Protein AF-A0A1B7MSU8-F1 (afdb_monomer_lite)

Foldseek 3Di:
DPVVVVVVVVVVVVCVQQQDFPDDDPPDPDFGDRNVCCQVCVVVGVHDDPDDPDDPVVVVVVCCVPPNVPDCVVVPDDPVVVVLLVVQCVVVVVDDDDPVCPVVSVVSSVVVVVPDPPDDPPDD

Secondary structure (DSSP, 8-state):
-HHHHHHHHHHHHHHHHHHSPPPP-TT--SPPS-HHHHHH-GGGGTPPP------HHHHHHHHHHHS-TT-GGG-SS-HHHHHHHHHHHHHTT-PPP-HHHHHHHHHHHHHHHHTSTT------

pLDDT: mean 84.89, std 9.9, range [43.31, 95.25]

Radius of gyration: 22.63 Å; chains: 1; bounding box: 45×35×61 Å

Organism: NCBI:txid1314800

Structure (mmCIF, N/CA/C/O backbone):
data_AF-A0A1B7MSU8-F1
#
_entry.id   AF-A0A1B7MSU8-F1
#
loop_
_atom_site.group_PDB
_atom_site.id
_atom_site.type_symbol
_atom_site.label_atom_id
_atom_site.label_alt_id
_atom_site.label_comp_id
_atom_site.label_asym_id
_atom_site.label_entity_id
_atom_site.label_seq_id
_atom_site.pdbx_PDB_ins_code
_atom_site.Cartn_x
_atom_site.Cartn_y
_atom_site.Cartn_z
_atom_site.occupancy
_atom_site.B_iso_or_equiv
_atom_site.auth_seq_id
_atom_site.auth_comp_id
_atom_site.auth_asym_id
_atom_site.auth_atom_id
_atom_site.pdbx_PDB_model_num
ATOM 1 N N . LEU A 1 1 ? -4.463 -2.790 12.362 1.00 67.19 1 LEU A N 1
ATOM 2 C CA . LEU A 1 1 ? -5.472 -3.672 11.713 1.00 67.19 1 LEU A CA 1
ATOM 3 C C . LEU A 1 1 ? -5.721 -3.291 10.260 1.00 67.19 1 LEU A C 1
ATOM 5 O O . LEU A 1 1 ? -5.427 -4.103 9.400 1.00 67.19 1 LEU A O 1
ATOM 9 N N . ALA A 1 2 ? -6.223 -2.082 9.984 1.00 75.50 2 ALA A N 1
ATOM 10 C CA . ALA A 1 2 ? -6.534 -1.640 8.621 1.00 75.50 2 ALA A CA 1
ATOM 11 C C . ALA A 1 2 ? -5.289 -1.389 7.759 1.00 75.50 2 ALA A C 1
ATOM 13 O O . ALA A 1 2 ? -5.197 -1.909 6.655 1.00 75.50 2 ALA A O 1
ATOM 14 N N . ILE A 1 3 ? -4.331 -0.624 8.295 1.00 82.62 3 ILE A N 1
ATOM 15 C CA . ILE A 1 3 ? -3.191 -0.112 7.525 1.00 82.62 3 ILE A CA 1
ATOM 16 C C . ILE A 1 3 ? -2.320 -1.242 6.952 1.00 82.62 3 ILE A C 1
ATOM 18 O O . ILE A 1 3 ? -2.121 -1.237 5.743 1.00 82.62 3 ILE A O 1
ATOM 22 N N . PRO A 1 4 ? -1.895 -2.270 7.721 1.00 84.75 4 PRO A N 1
ATOM 23 C CA . PRO A 1 4 ? -1.069 -3.342 7.158 1.00 84.75 4 PRO A CA 1
ATOM 24 C C . PRO A 1 4 ? -1.781 -4.169 6.080 1.00 84.75 4 PRO A C 1
ATOM 26 O O . PRO A 1 4 ? -1.152 -4.603 5.121 1.00 84.75 4 PRO A O 1
ATOM 29 N N . TRP A 1 5 ? -3.096 -4.384 6.218 1.00 85.19 5 TRP A N 1
ATOM 30 C CA . TRP A 1 5 ? -3.873 -5.088 5.194 1.00 85.19 5 TRP A CA 1
ATOM 31 C C . TRP A 1 5 ? -4.004 -4.244 3.920 1.00 85.19 5 TRP A C 1
ATOM 33 O O . TRP A 1 5 ? -3.740 -4.753 2.835 1.00 85.19 5 TRP A O 1
ATOM 43 N N . LEU A 1 6 ? -4.330 -2.952 4.046 1.00 86.94 6 LEU A N 1
ATOM 44 C CA . LEU A 1 6 ? -4.382 -2.036 2.903 1.00 86.94 6 LEU A CA 1
ATOM 45 C C . LEU A 1 6 ? -3.029 -1.942 2.193 1.00 86.94 6 LEU A C 1
ATOM 47 O O . LEU A 1 6 ? -2.987 -1.997 0.968 1.00 86.94 6 LEU A O 1
ATOM 51 N N . GLN A 1 7 ? -1.939 -1.832 2.956 1.00 90.94 7 GLN A N 1
ATOM 52 C CA . GLN A 1 7 ? -0.581 -1.798 2.420 1.00 90.94 7 GLN A CA 1
ATOM 53 C C . GLN A 1 7 ? -0.306 -3.057 1.587 1.00 90.94 7 GLN A C 1
ATOM 55 O O . GLN A 1 7 ? 0.071 -2.952 0.426 1.00 90.94 7 GLN A O 1
ATOM 60 N N . ALA A 1 8 ? -0.607 -4.242 2.128 1.00 90.62 8 ALA A N 1
ATOM 61 C CA . ALA A 1 8 ? -0.415 -5.504 1.419 1.00 90.62 8 ALA A CA 1
ATOM 62 C C . ALA A 1 8 ? -1.248 -5.609 0.124 1.00 90.62 8 ALA A C 1
ATOM 64 O O . ALA A 1 8 ? -0.761 -6.141 -0.878 1.00 90.62 8 ALA A O 1
ATOM 65 N N . GLU A 1 9 ? -2.484 -5.096 0.119 1.00 90.81 9 GLU A N 1
ATOM 66 C CA . GLU A 1 9 ? -3.325 -5.029 -1.087 1.00 90.81 9 GLU A CA 1
ATOM 67 C C . GLU A 1 9 ? -2.754 -4.060 -2.131 1.00 90.81 9 GLU A C 1
ATOM 69 O O . GLU A 1 9 ? -2.687 -4.392 -3.318 1.00 90.81 9 GLU A O 1
ATOM 74 N N . LEU A 1 10 ? -2.288 -2.882 -1.704 1.00 93.62 10 LEU A N 1
ATOM 75 C CA . LEU A 1 10 ? -1.639 -1.905 -2.581 1.00 93.62 10 LEU A CA 1
ATOM 76 C C . LEU A 1 10 ? -0.341 -2.463 -3.172 1.00 93.62 10 LEU A C 1
ATOM 78 O O . LEU A 1 10 ? -0.124 -2.344 -4.377 1.00 93.62 10 LEU A O 1
ATOM 82 N N . ASP A 1 11 ? 0.470 -3.150 -2.372 1.00 95.25 11 ASP A N 1
ATOM 83 C CA . ASP A 1 11 ? 1.703 -3.798 -2.822 1.00 95.25 11 ASP A CA 1
ATOM 84 C C . ASP A 1 11 ? 1.411 -4.925 -3.819 1.00 95.25 11 ASP A C 1
ATOM 86 O O . ASP A 1 11 ? 2.119 -5.104 -4.816 1.00 95.25 11 ASP A O 1
ATOM 90 N N . ALA A 1 12 ? 0.354 -5.707 -3.582 1.00 94.38 12 ALA A N 1
ATOM 91 C CA . ALA A 1 12 ? -0.102 -6.732 -4.515 1.00 94.38 12 ALA A CA 1
ATOM 92 C C . ALA A 1 12 ? -0.592 -6.121 -5.834 1.00 94.38 12 ALA A C 1
ATOM 94 O O . ALA A 1 12 ? -0.256 -6.626 -6.913 1.00 94.38 12 ALA A O 1
ATOM 95 N N . TRP A 1 13 ? -1.343 -5.022 -5.763 1.00 94.31 13 TRP A N 1
ATOM 96 C CA . TRP A 1 13 ? -1.796 -4.285 -6.935 1.00 94.31 13 TRP A CA 1
ATOM 97 C C . TRP A 1 13 ? -0.623 -3.694 -7.716 1.00 94.31 13 TRP A C 1
ATOM 99 O O . TRP A 1 13 ? -0.551 -3.890 -8.929 1.00 94.31 13 TRP A O 1
ATOM 109 N N . LEU A 1 14 ? 0.324 -3.044 -7.040 1.00 94.94 14 LEU A N 1
ATOM 110 C CA . LEU A 1 14 ? 1.506 -2.435 -7.645 1.00 94.94 14 LEU A CA 1
ATOM 111 C C . LEU A 1 14 ? 2.353 -3.489 -8.359 1.00 94.94 14 LEU A C 1
ATOM 113 O O . LEU A 1 14 ? 2.696 -3.319 -9.531 1.00 94.94 14 LEU A O 1
ATOM 117 N N . ARG A 1 15 ? 2.606 -4.631 -7.705 1.00 94.38 15 ARG A N 1
ATOM 118 C CA . ARG A 1 15 ? 3.290 -5.769 -8.334 1.00 94.38 15 ARG A CA 1
ATOM 119 C C . ARG A 1 15 ? 2.549 -6.234 -9.577 1.00 94.38 15 ARG A C 1
ATOM 121 O O . ARG A 1 15 ? 3.155 -6.293 -10.643 1.00 94.38 15 ARG A O 1
ATOM 128 N N . ARG A 1 16 ? 1.243 -6.499 -9.477 1.00 94.00 16 ARG A N 1
ATOM 129 C CA . ARG A 1 16 ? 0.419 -6.939 -10.614 1.00 94.00 16 ARG A CA 1
ATOM 130 C C . ARG A 1 16 ? 0.447 -5.927 -11.759 1.00 94.00 16 ARG A C 1
ATOM 132 O O . ARG A 1 16 ? 0.571 -6.312 -12.917 1.00 94.00 16 ARG A O 1
ATOM 139 N N . ARG A 1 17 ? 0.319 -4.637 -11.452 1.00 92.50 17 ARG A N 1
ATOM 140 C CA . ARG A 1 17 ? 0.256 -3.563 -12.444 1.00 92.50 17 ARG A CA 1
ATOM 141 C C . ARG A 1 17 ? 1.582 -3.386 -13.175 1.00 92.50 17 ARG A C 1
ATOM 143 O O . ARG A 1 17 ? 1.563 -3.210 -14.390 1.00 92.50 17 ARG A O 1
ATOM 150 N N . ASN A 1 18 ? 2.698 -3.472 -12.455 1.00 93.12 18 ASN A N 1
ATOM 151 C CA . ASN A 1 18 ? 4.034 -3.260 -13.009 1.00 93.12 18 ASN A CA 1
ATOM 152 C C . ASN A 1 18 ? 4.622 -4.508 -13.683 1.00 93.12 18 ASN A C 1
ATOM 154 O O . ASN A 1 18 ? 5.492 -4.360 -14.538 1.00 93.12 18 ASN A O 1
ATOM 158 N N . HIS A 1 19 ? 4.144 -5.710 -13.336 1.00 93.31 19 HIS A N 1
ATOM 159 C CA . HIS A 1 19 ? 4.623 -6.981 -13.902 1.00 93.31 19 HIS A CA 1
ATOM 160 C C . HIS A 1 19 ? 3.739 -7.550 -15.016 1.00 93.31 19 HIS A C 1
ATOM 162 O O . HIS A 1 19 ? 4.142 -8.496 -15.685 1.00 93.31 19 HIS A O 1
ATOM 168 N N . ASN A 1 20 ? 2.568 -6.965 -15.269 1.00 91.25 20 ASN A N 1
ATOM 169 C CA . ASN A 1 20 ? 1.730 -7.356 -16.397 1.00 91.25 20 ASN A CA 1
ATOM 170 C C . ASN A 1 20 ? 1.915 -6.408 -17.579 1.00 91.25 20 ASN A C 1
ATOM 172 O O . ASN A 1 20 ? 1.988 -5.187 -17.421 1.00 91.25 20 ASN A O 1
ATOM 176 N N . ALA A 1 21 ? 1.930 -6.977 -18.784 1.00 86.50 21 ALA A N 1
ATOM 177 C CA . ALA A 1 21 ? 1.972 -6.194 -20.007 1.00 86.50 21 ALA A CA 1
ATOM 178 C C . ALA A 1 21 ? 0.670 -5.375 -20.135 1.00 86.50 21 ALA A C 1
ATOM 180 O O . ALA A 1 21 ? -0.425 -5.946 -20.089 1.00 86.50 21 ALA A O 1
ATOM 181 N N . PRO A 1 22 ? 0.745 -4.042 -20.300 1.00 85.25 22 PRO A N 1
ATOM 182 C CA . PRO A 1 22 ? -0.417 -3.231 -20.609 1.00 85.25 22 PRO A CA 1
ATOM 183 C C . PRO A 1 22 ? -1.024 -3.679 -21.938 1.00 85.25 22 PRO A C 1
ATOM 185 O O . PRO A 1 22 ? -0.313 -4.126 -22.841 1.00 85.25 22 PRO A O 1
ATOM 188 N N . ARG A 1 23 ? -2.340 -3.502 -22.091 1.00 87.00 23 ARG A N 1
ATOM 189 C CA . ARG A 1 23 ? -3.002 -3.710 -23.381 1.00 87.00 23 ARG A CA 1
ATOM 190 C C . ARG A 1 23 ? -2.300 -2.872 -24.453 1.00 87.00 23 ARG A C 1
ATOM 192 O O . ARG A 1 23 ? -2.008 -1.697 -24.230 1.00 87.00 23 ARG A O 1
ATOM 199 N N . ARG A 1 24 ? -2.049 -3.482 -25.615 1.00 83.88 24 ARG A N 1
ATOM 200 C CA . ARG A 1 24 ? -1.450 -2.792 -26.759 1.00 83.88 24 ARG A CA 1
ATOM 201 C C . ARG A 1 24 ? -2.351 -1.641 -27.201 1.00 83.88 24 ARG A C 1
ATOM 203 O O . ARG A 1 24 ? -3.527 -1.854 -27.493 1.00 83.88 24 ARG A O 1
ATOM 210 N N . ASP A 1 25 ? -1.761 -0.460 -27.290 1.00 87.31 25 ASP A N 1
ATOM 211 C CA . ASP A 1 25 ? -2.377 0.754 -27.811 1.00 87.31 25 ASP A CA 1
ATOM 212 C C . ASP A 1 25 ? -1.537 1.246 -28.994 1.00 87.31 25 ASP A C 1
ATOM 214 O O . ASP A 1 25 ? -0.320 1.367 -28.870 1.00 87.31 25 ASP A O 1
ATOM 218 N N . LYS A 1 26 ? -2.178 1.472 -30.145 1.00 87.81 26 LYS A N 1
ATOM 219 C CA . LYS A 1 26 ? -1.509 1.902 -31.383 1.00 87.81 26 LYS A CA 1
ATOM 220 C C . LYS A 1 26 ? -1.140 3.387 -31.363 1.00 87.81 26 LYS A C 1
ATOM 222 O O . LYS A 1 26 ? -0.264 3.786 -32.117 1.00 87.81 26 LYS A O 1
ATOM 227 N N . ASN A 1 27 ? -1.784 4.178 -30.505 1.00 90.31 27 ASN A N 1
ATOM 228 C CA . ASN A 1 27 ?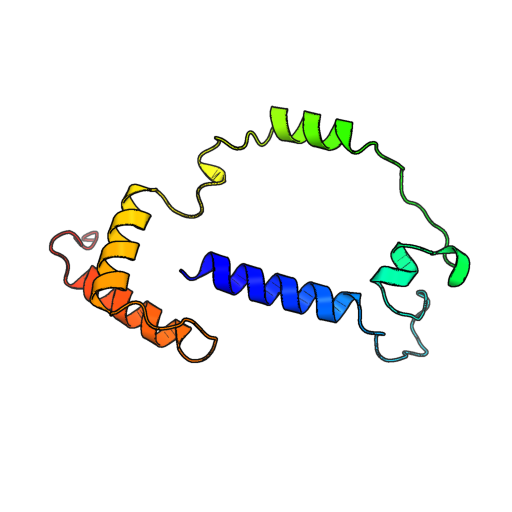 -1.547 5.617 -30.388 1.00 90.31 27 ASN A CA 1
ATOM 229 C C . ASN A 1 27 ? -0.452 5.943 -29.361 1.00 90.31 27 ASN A C 1
ATOM 231 O O . ASN A 1 27 ? -0.051 7.096 -29.210 1.00 90.31 27 ASN A O 1
ATOM 235 N N . LYS A 1 28 ? 0.025 4.937 -28.622 1.00 83.94 28 LYS A N 1
ATOM 236 C CA . LYS A 1 28 ? 1.017 5.113 -27.567 1.00 83.94 28 LYS A CA 1
ATOM 237 C C . LYS A 1 28 ? 2.424 5.130 -28.166 1.00 83.94 28 LYS A C 1
ATOM 239 O O . LYS A 1 28 ? 2.885 4.123 -28.682 1.00 83.94 28 LYS A O 1
ATOM 2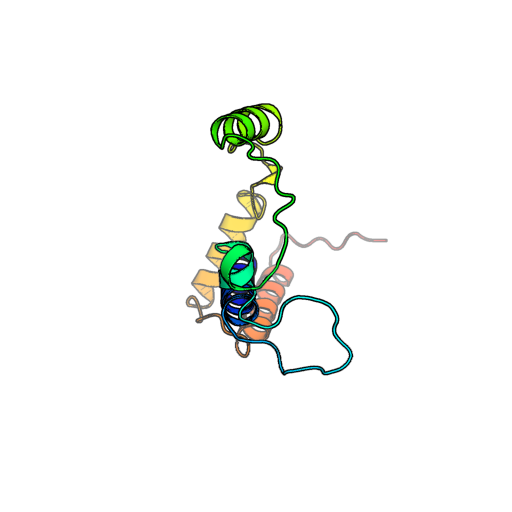44 N N . ILE A 1 29 ? 3.109 6.263 -28.012 1.00 83.81 29 ILE A N 1
ATOM 245 C CA . ILE A 1 29 ? 4.511 6.470 -28.431 1.00 83.81 29 ILE A CA 1
ATOM 246 C C . ILE A 1 29 ? 5.544 5.878 -27.457 1.00 83.81 29 ILE A C 1
ATOM 248 O O . ILE A 1 29 ? 6.721 5.771 -27.781 1.00 83.81 29 ILE A O 1
ATOM 252 N N . LEU A 1 30 ? 5.115 5.530 -26.242 1.00 83.38 30 LEU A N 1
ATOM 253 C CA . LEU A 1 30 ? 5.976 4.976 -25.197 1.00 83.38 30 LEU A CA 1
ATOM 254 C C . LEU A 1 30 ? 6.264 3.483 -25.437 1.00 83.38 30 LEU A C 1
ATOM 256 O O . LEU A 1 30 ? 5.407 2.792 -25.996 1.00 8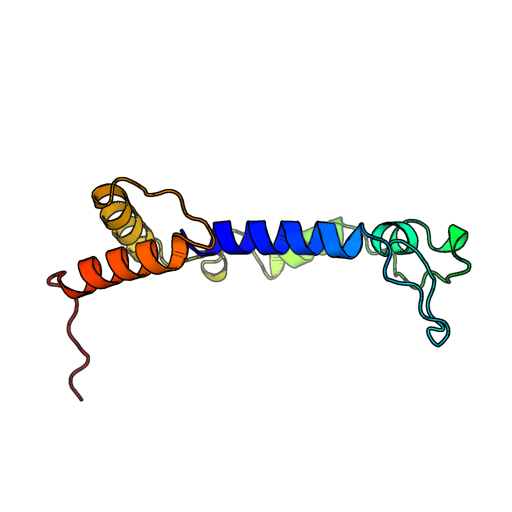3.38 30 LEU A O 1
ATOM 260 N N . PRO A 1 31 ? 7.385 2.955 -24.910 1.00 84.44 31 PRO A N 1
ATOM 261 C CA . PRO A 1 31 ? 7.765 1.556 -25.070 1.00 84.44 31 PRO A CA 1
ATOM 262 C C . PRO A 1 31 ? 6.645 0.571 -24.701 1.00 84.44 31 PRO A C 1
ATOM 264 O O . PRO A 1 31 ? 5.908 0.747 -23.719 1.00 84.44 31 PRO A O 1
ATOM 267 N N . HIS A 1 32 ? 6.517 -0.484 -25.506 1.00 86.69 32 HIS A N 1
ATOM 268 C CA . HIS A 1 32 ? 5.523 -1.536 -25.322 1.00 86.69 32 HIS A CA 1
ATOM 269 C C . HIS A 1 32 ? 6.139 -2.735 -24.606 1.00 86.69 32 HIS A C 1
ATOM 271 O O . HIS A 1 32 ? 7.103 -3.320 -25.085 1.00 86.69 32 HIS A O 1
ATOM 277 N N . GLY A 1 33 ? 5.548 -3.143 -23.487 1.00 88.00 33 GLY A N 1
ATOM 278 C CA . GLY A 1 33 ? 6.060 -4.257 -22.697 1.00 88.00 33 GLY A CA 1
ATOM 279 C C . GLY A 1 33 ? 5.685 -4.134 -21.231 1.00 88.00 33 GLY A C 1
ATOM 280 O O . GLY A 1 33 ? 4.903 -3.263 -20.843 1.00 88.00 33 GLY A O 1
ATOM 281 N N . ILE A 1 34 ? 6.237 -5.030 -20.420 1.00 91.88 34 ILE A N 1
ATOM 282 C CA . ILE A 1 34 ? 6.030 -5.039 -18.974 1.00 91.88 34 ILE A CA 1
ATOM 283 C C . ILE A 1 34 ? 6.815 -3.866 -18.363 1.00 91.88 34 ILE A C 1
ATOM 285 O O . ILE A 1 34 ? 8.034 -3.825 -18.536 1.00 91.88 34 ILE A O 1
ATOM 289 N N . PRO A 1 35 ? 6.165 -2.930 -17.640 1.00 90.94 35 PRO A N 1
ATOM 290 C CA . PRO A 1 35 ? 6.821 -1.741 -17.098 1.00 90.94 35 PRO A CA 1
ATOM 291 C C . PRO A 1 35 ? 8.070 -2.045 -16.270 1.00 90.94 35 PRO A C 1
ATOM 293 O O . PRO A 1 35 ? 9.091 -1.391 -16.454 1.00 90.94 35 PRO A O 1
ATOM 296 N N . ALA A 1 36 ? 8.015 -3.066 -15.408 1.00 92.12 36 ALA A N 1
ATOM 297 C CA . ALA A 1 36 ? 9.151 -3.464 -14.581 1.00 92.12 36 ALA A CA 1
ATOM 298 C C . ALA A 1 36 ? 10.370 -3.900 -15.418 1.00 92.12 36 ALA A C 1
ATOM 300 O O . ALA A 1 36 ? 11.499 -3.554 -15.078 1.00 92.12 36 ALA A O 1
ATOM 301 N N . ILE A 1 37 ? 10.149 -4.602 -16.537 1.00 91.50 37 ILE A N 1
ATOM 302 C CA . ILE A 1 37 ? 11.229 -5.072 -17.418 1.00 91.50 37 ILE A CA 1
ATOM 303 C C . ILE A 1 37 ? 11.762 -3.922 -18.273 1.00 91.50 37 ILE A C 1
ATOM 305 O O . ILE A 1 37 ? 12.972 -3.760 -18.357 1.00 91.50 37 ILE A O 1
ATOM 309 N N . ILE A 1 38 ? 10.887 -3.077 -18.833 1.00 89.81 38 ILE A N 1
ATOM 310 C CA . ILE A 1 38 ? 11.304 -1.869 -19.569 1.00 89.81 38 ILE A CA 1
ATOM 311 C C . ILE A 1 38 ? 12.169 -0.981 -18.673 1.00 89.81 38 ILE A C 1
ATOM 313 O O . ILE A 1 38 ? 13.204 -0.485 -19.103 1.00 89.81 38 ILE A O 1
ATOM 317 N N . HIS A 1 39 ? 11.763 -0.808 -17.414 1.00 87.88 39 HIS A N 1
ATOM 318 C CA . HIS A 1 39 ? 12.532 -0.044 -16.446 1.00 87.88 39 HIS A CA 1
ATOM 319 C C . HIS A 1 39 ? 13.880 -0.704 -16.138 1.00 87.88 39 HIS A C 1
ATOM 321 O O . HIS A 1 39 ? 14.880 -0.001 -16.065 1.00 87.88 39 HIS A O 1
ATOM 327 N N . ALA A 1 40 ? 13.938 -2.023 -15.946 1.00 89.56 40 ALA A N 1
ATOM 328 C CA . ALA A 1 40 ? 15.190 -2.721 -15.644 1.00 89.56 40 ALA A CA 1
ATOM 329 C C . ALA A 1 40 ? 16.143 -2.805 -16.851 1.00 89.56 40 ALA A C 1
ATOM 331 O O . ALA A 1 40 ? 17.358 -2.813 -16.677 1.00 89.56 40 ALA A O 1
ATOM 332 N N . LYS A 1 41 ? 15.597 -2.886 -18.069 1.00 89.50 41 LYS A N 1
ATOM 333 C CA . LYS A 1 41 ? 16.338 -3.134 -19.309 1.00 89.50 41 LYS A CA 1
ATOM 334 C C . LYS A 1 41 ? 15.814 -2.285 -20.475 1.00 89.50 41 LYS A C 1
ATOM 336 O O . LYS A 1 41 ? 15.271 -2.816 -21.444 1.00 89.50 41 LYS A O 1
ATOM 341 N N . PRO A 1 42 ? 15.993 -0.960 -20.428 1.00 88.69 42 PRO A N 1
ATOM 342 C CA . PRO A 1 42 ? 15.447 -0.060 -21.446 1.00 88.69 42 PRO A CA 1
ATOM 343 C C . PRO A 1 42 ? 16.019 -0.312 -22.854 1.00 88.69 42 PRO A C 1
ATOM 345 O O . PRO A 1 42 ? 15.307 -0.135 -23.845 1.00 88.69 42 PRO A O 1
ATOM 348 N N . HIS A 1 43 ? 17.257 -0.814 -22.943 1.00 88.19 43 HIS A N 1
ATOM 349 C CA . HIS A 1 43 ? 17.927 -1.158 -24.202 1.00 88.19 43 HIS A CA 1
ATOM 350 C C . HIS A 1 43 ? 17.228 -2.280 -24.991 1.00 88.19 43 HIS A C 1
ATOM 352 O O . HIS A 1 43 ? 17.283 -2.273 -26.216 1.00 88.19 43 HIS A O 1
ATOM 358 N N . GLU A 1 44 ? 16.524 -3.207 -24.325 1.00 89.25 44 GLU A N 1
ATOM 359 C CA . GLU A 1 44 ? 15.750 -4.269 -24.995 1.00 89.25 44 GLU A CA 1
ATOM 360 C C . GLU A 1 44 ? 14.465 -3.725 -25.661 1.00 89.25 44 GLU A C 1
ATOM 362 O O . GLU A 1 44 ? 13.840 -4.416 -26.463 1.00 89.25 44 GLU A O 1
ATOM 367 N N . TYR A 1 45 ? 14.071 -2.478 -25.363 1.00 86.44 45 TYR A N 1
ATOM 368 C CA . TYR A 1 45 ? 12.807 -1.872 -25.800 1.00 86.44 45 TYR A CA 1
ATOM 369 C C . TYR A 1 45 ? 12.979 -0.582 -26.615 1.00 86.44 45 TYR A C 1
ATOM 371 O O . TYR A 1 45 ? 12.032 0.201 -26.717 1.00 86.44 45 TYR A O 1
ATOM 379 N N . ASN A 1 46 ? 14.167 -0.339 -27.185 1.00 83.75 46 ASN A N 1
ATOM 380 C CA . ASN A 1 46 ? 14.508 0.904 -27.897 1.00 83.75 46 ASN A CA 1
ATOM 381 C C . ASN A 1 46 ? 14.182 2.173 -27.081 1.00 83.75 46 ASN A C 1
ATOM 383 O O . ASN A 1 46 ? 13.818 3.207 -27.640 1.00 83.75 46 ASN A O 1
ATOM 387 N N . SER A 1 47 ? 14.283 2.085 -25.752 1.00 84.44 47 SER A N 1
ATOM 388 C CA . SER A 1 47 ? 14.077 3.210 -24.845 1.00 84.44 47 SER A CA 1
ATOM 389 C C . SER A 1 47 ? 15.421 3.760 -24.398 1.00 84.44 47 SER A C 1
ATOM 391 O O . SER A 1 47 ? 16.344 3.004 -24.099 1.00 84.44 47 SER A O 1
ATOM 393 N N . LEU A 1 48 ? 15.510 5.082 -24.293 1.00 83.12 48 LEU A N 1
ATOM 394 C CA . LEU A 1 48 ? 16.628 5.738 -23.625 1.00 83.12 48 LEU A CA 1
ATOM 395 C C . LEU A 1 48 ? 16.444 5.629 -22.106 1.00 83.12 48 LEU A C 1
ATOM 397 O O . LEU A 1 48 ? 15.312 5.704 -21.616 1.00 83.12 48 LEU A O 1
ATOM 401 N N . ASP A 1 49 ? 17.546 5.435 -21.381 1.00 82.75 49 ASP A N 1
ATOM 402 C CA . ASP A 1 49 ? 17.568 5.526 -19.922 1.00 82.75 49 ASP A CA 1
ATOM 403 C C . ASP A 1 49 ? 18.097 6.901 -19.517 1.00 82.75 49 ASP A C 1
ATOM 405 O O . ASP A 1 49 ? 19.218 7.268 -19.862 1.00 82.75 49 ASP A O 1
ATOM 409 N N . PHE A 1 50 ? 17.274 7.665 -18.806 1.00 84.12 50 PHE A N 1
ATOM 410 C CA . PHE A 1 50 ? 17.630 8.987 -18.287 1.00 84.12 50 PHE A CA 1
ATOM 411 C C . PHE A 1 50 ? 17.824 8.974 -16.771 1.00 84.12 50 PHE A C 1
ATOM 413 O O . PHE A 1 50 ? 17.843 10.030 -16.138 1.00 84.12 50 PHE A O 1
ATOM 420 N N . LYS A 1 51 ? 17.916 7.790 -16.159 1.00 84.38 51 LYS A N 1
ATOM 421 C CA . LYS A 1 51 ? 18.165 7.688 -14.725 1.00 84.38 51 LYS A CA 1
ATOM 422 C C . LYS A 1 51 ? 19.535 8.246 -14.391 1.00 84.38 51 LYS A C 1
ATOM 424 O O . LYS A 1 51 ? 20.537 7.919 -15.021 1.00 84.38 51 LYS A O 1
ATOM 429 N N . LEU A 1 52 ? 19.562 9.044 -13.335 1.00 86.69 52 LEU A N 1
ATOM 430 C CA . LEU A 1 52 ? 20.797 9.420 -12.675 1.00 86.69 52 LEU A CA 1
ATOM 431 C C . LEU A 1 52 ? 21.151 8.288 -11.703 1.00 86.69 52 LEU A C 1
ATOM 433 O O . LEU A 1 52 ? 20.340 7.999 -10.819 1.00 86.69 52 LEU A O 1
ATOM 437 N N . PRO A 1 53 ? 22.301 7.610 -11.869 1.00 83.81 53 PRO A N 1
ATOM 438 C CA . PRO A 1 53 ? 22.738 6.596 -10.923 1.00 83.81 53 PRO A CA 1
ATOM 439 C C . PRO A 1 53 ? 23.136 7.298 -9.624 1.00 83.81 53 PRO A C 1
ATOM 441 O O . PRO A 1 53 ? 24.234 7.837 -9.500 1.00 83.81 53 PRO A O 1
ATOM 444 N N . VAL A 1 54 ? 22.207 7.337 -8.676 1.00 88.38 54 VAL A N 1
ATOM 445 C CA . VAL A 1 54 ? 22.455 7.834 -7.324 1.00 88.38 54 VAL A CA 1
ATOM 446 C C . VAL A 1 54 ? 22.797 6.626 -6.447 1.00 88.38 54 VAL A C 1
ATOM 448 O O . VAL A 1 54 ? 22.017 5.669 -6.445 1.00 88.38 54 VAL A O 1
ATOM 451 N N . PRO A 1 55 ? 23.946 6.629 -5.746 1.00 92.38 55 PRO A N 1
ATOM 452 C CA . PRO A 1 55 ? 24.310 5.554 -4.827 1.00 92.38 55 PRO A CA 1
ATOM 453 C C . PRO A 1 55 ? 23.249 5.375 -3.734 1.00 92.38 55 PRO A C 1
ATOM 455 O O . PRO A 1 55 ? 22.690 6.362 -3.249 1.00 92.38 55 PRO A O 1
ATOM 458 N N . SER A 1 56 ? 22.966 4.130 -3.347 1.00 89.38 56 SER A N 1
ATOM 459 C CA . SER A 1 56 ? 21.997 3.816 -2.283 1.00 89.38 56 SER A CA 1
ATOM 460 C C . SER A 1 56 ? 22.389 4.438 -0.948 1.00 89.38 56 SER A C 1
ATOM 462 O O . SER A 1 56 ? 21.530 4.909 -0.215 1.00 89.38 56 SER A O 1
ATOM 464 N N . GLU A 1 57 ? 23.690 4.529 -0.691 1.00 94.31 57 GLU A N 1
ATOM 465 C CA . GLU A 1 57 ? 24.258 5.039 0.553 1.00 94.31 57 GLU A CA 1
ATOM 466 C C . GLU A 1 57 ? 23.849 6.498 0.793 1.00 94.31 57 GLU A C 1
ATOM 468 O O . GLU A 1 57 ? 23.569 6.890 1.920 1.00 94.31 57 GLU A O 1
ATOM 473 N N . LEU A 1 58 ? 23.731 7.297 -0.276 1.00 93.38 58 LEU A N 1
ATOM 474 C CA . LEU A 1 58 ? 23.284 8.685 -0.165 1.00 93.38 58 LEU A CA 1
ATOM 475 C C . LEU A 1 58 ? 21.815 8.772 0.269 1.00 93.38 58 LEU A C 1
ATOM 477 O O . LEU A 1 58 ? 21.443 9.686 1.002 1.00 93.38 58 LEU A O 1
ATOM 481 N N . PHE A 1 59 ? 20.969 7.840 -0.182 1.00 91.81 59 PHE A N 1
ATOM 482 C CA . PHE A 1 59 ? 19.581 7.785 0.273 1.00 91.81 59 PHE A CA 1
ATOM 483 C C . PHE A 1 59 ? 19.505 7.391 1.743 1.00 91.81 59 PHE A C 1
ATOM 485 O O . PHE A 1 59 ? 18.765 8.040 2.475 1.00 91.81 59 PHE A O 1
ATOM 492 N N . ASP A 1 60 ? 20.307 6.416 2.175 1.00 92.06 60 ASP A N 1
ATOM 493 C CA . ASP A 1 60 ? 20.365 5.990 3.575 1.00 92.06 60 ASP A CA 1
ATOM 494 C C . ASP A 1 60 ? 20.824 7.141 4.490 1.00 92.06 60 ASP A C 1
ATOM 496 O O . ASP A 1 60 ? 20.251 7.367 5.556 1.00 92.06 60 ASP A O 1
ATOM 500 N N . GLU A 1 61 ? 21.819 7.926 4.061 1.00 94.12 61 GLU A N 1
ATOM 501 C CA . GLU A 1 61 ? 22.284 9.115 4.784 1.00 94.12 61 GLU A CA 1
ATOM 502 C C . GLU A 1 61 ? 21.194 10.192 4.890 1.00 94.12 61 GLU A C 1
ATOM 504 O O . GLU A 1 61 ? 20.947 10.739 5.967 1.00 94.12 61 GLU A O 1
ATOM 509 N N . VAL A 1 62 ? 20.513 10.494 3.780 1.00 93.50 62 VAL A N 1
ATOM 510 C CA . VAL A 1 62 ? 19.408 11.465 3.749 1.00 93.50 62 VAL A CA 1
ATOM 511 C C . VAL A 1 62 ? 18.240 10.978 4.610 1.00 93.50 62 VAL A C 1
ATOM 513 O O . VAL A 1 62 ? 17.658 11.767 5.356 1.00 93.50 62 VAL A O 1
ATOM 516 N N . GLU A 1 63 ? 17.908 9.691 4.555 1.00 92.31 63 GLU A N 1
ATOM 517 C CA . GLU A 1 63 ? 16.868 9.086 5.383 1.00 92.31 63 GLU A CA 1
ATOM 518 C C . GLU A 1 63 ? 17.232 9.177 6.868 1.00 92.31 63 GLU A C 1
ATOM 520 O O . GLU A 1 63 ? 16.415 9.628 7.664 1.00 92.31 63 GLU A O 1
ATOM 525 N N . ALA A 1 64 ? 18.478 8.893 7.251 1.00 91.25 64 ALA A N 1
ATOM 526 C CA . ALA A 1 64 ? 18.925 9.042 8.635 1.00 91.25 64 ALA A CA 1
ATOM 527 C C . ALA A 1 64 ? 18.832 10.493 9.148 1.00 91.25 64 ALA A C 1
ATOM 529 O O . ALA A 1 64 ? 18.519 10.715 10.320 1.00 91.25 64 ALA A O 1
ATOM 530 N N . ILE A 1 65 ? 19.082 11.485 8.284 1.00 93.94 65 ILE A N 1
ATOM 531 C CA . ILE A 1 65 ? 19.032 12.911 8.642 1.00 93.94 65 ILE A CA 1
ATOM 532 C C . ILE A 1 65 ? 17.588 13.413 8.772 1.00 93.94 65 ILE A C 1
ATOM 534 O O . ILE A 1 65 ? 17.266 14.129 9.721 1.00 93.94 65 ILE A O 1
ATOM 538 N N . TYR A 1 66 ? 16.725 13.084 7.808 1.00 91.44 66 TYR A N 1
ATOM 539 C CA . TYR A 1 66 ? 15.394 13.696 7.683 1.00 91.44 66 TYR A CA 1
ATOM 540 C C . TYR A 1 66 ? 14.244 12.801 8.145 1.00 91.44 66 TYR A C 1
ATOM 542 O O . TYR A 1 66 ? 13.158 13.297 8.444 1.00 91.44 66 TYR A O 1
ATOM 550 N N . ALA A 1 67 ? 14.465 11.495 8.189 1.00 91.75 67 ALA A N 1
ATOM 551 C CA . ALA A 1 67 ? 13.468 10.467 8.439 1.00 91.75 67 ALA A CA 1
ATOM 552 C C . ALA A 1 67 ? 14.013 9.384 9.397 1.00 91.75 67 ALA A C 1
ATOM 554 O O . ALA A 1 67 ? 13.956 8.197 9.077 1.00 91.75 67 ALA A O 1
ATOM 555 N N . PRO A 1 68 ? 14.528 9.755 10.589 1.00 91.50 68 PRO A N 1
ATOM 556 C CA . PRO A 1 68 ? 15.028 8.765 11.533 1.00 91.50 68 PRO A CA 1
ATOM 557 C C . PRO A 1 68 ? 13.907 7.795 11.918 1.00 91.50 68 PRO A C 1
ATOM 559 O O . PRO A 1 68 ? 12.782 8.212 12.200 1.00 91.50 68 PRO A O 1
ATOM 562 N N . SER A 1 69 ? 14.219 6.500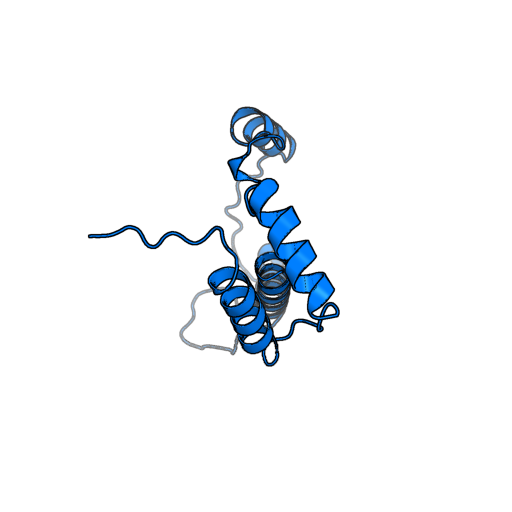 11.960 1.00 85.44 69 SER A N 1
ATOM 563 C CA . SER A 1 69 ? 13.238 5.425 12.180 1.00 85.44 69 SER A CA 1
ATOM 564 C C . SER A 1 69 ? 12.501 5.517 13.520 1.00 85.44 69 SER A C 1
ATOM 566 O O . SER A 1 69 ? 11.398 4.997 13.656 1.00 85.44 69 SER A O 1
ATOM 568 N N . GLU A 1 70 ? 13.083 6.211 14.499 1.00 87.88 70 GLU A N 1
ATOM 569 C CA . GLU A 1 70 ? 12.483 6.463 15.813 1.00 87.88 70 GLU A CA 1
ATOM 570 C C . GLU A 1 70 ? 11.483 7.632 15.814 1.00 87.88 70 GLU A C 1
ATOM 572 O O . GLU A 1 70 ? 10.870 7.929 16.841 1.00 87.88 70 GLU A O 1
ATOM 577 N N . HIS A 1 71 ? 11.315 8.335 14.689 1.00 87.12 71 HIS A N 1
ATOM 578 C CA . HIS A 1 71 ? 10.432 9.490 14.636 1.00 87.12 71 HIS A CA 1
ATOM 579 C C . HIS A 1 71 ? 8.957 9.058 14.775 1.00 87.12 71 HIS A C 1
ATOM 581 O O . HIS A 1 71 ? 8.476 8.280 13.949 1.00 87.12 71 HIS A O 1
ATOM 587 N N . PRO A 1 72 ? 8.172 9.641 15.707 1.00 85.38 72 PRO A N 1
ATOM 588 C CA . PRO A 1 72 ? 6.768 9.265 15.935 1.00 85.38 72 PRO A CA 1
ATOM 589 C C . PRO A 1 72 ? 5.836 9.427 14.725 1.00 85.38 72 PRO A C 1
ATOM 591 O O . PRO A 1 72 ? 4.706 8.958 14.739 1.00 85.38 72 PRO A O 1
ATOM 594 N N . VAL A 1 73 ? 6.280 10.107 13.662 1.00 84.94 73 VAL A N 1
ATOM 595 C CA . VAL A 1 73 ? 5.538 10.181 12.385 1.00 84.94 73 VAL A CA 1
ATOM 596 C C . VAL A 1 73 ? 5.420 8.816 11.704 1.00 84.94 73 VAL A C 1
ATOM 598 O O . VAL A 1 73 ? 4.488 8.603 10.933 1.00 84.94 73 VAL A O 1
ATOM 601 N N . PHE A 1 74 ? 6.356 7.907 11.987 1.00 83.94 74 PHE A N 1
ATOM 602 C CA . PHE A 1 74 ? 6.349 6.543 11.471 1.00 83.94 74 PHE A CA 1
ATOM 603 C C . PHE A 1 74 ? 5.491 5.601 12.322 1.00 83.94 74 PHE A C 1
ATOM 605 O O . PHE A 1 74 ? 5.162 4.502 11.868 1.00 83.94 74 PHE A O 1
ATOM 612 N N . ASP A 1 75 ? 5.042 6.041 13.503 1.00 86.50 75 ASP A N 1
ATOM 613 C CA . ASP A 1 75 ? 4.029 5.320 14.262 1.00 86.50 75 ASP A CA 1
ATOM 614 C C . ASP A 1 75 ? 2.707 5.364 13.486 1.00 86.50 75 ASP A C 1
ATOM 616 O O . ASP A 1 75 ? 2.052 6.402 13.372 1.00 86.50 75 ASP A O 1
ATOM 620 N N . LEU A 1 76 ? 2.276 4.208 12.968 1.00 84.00 76 LEU A N 1
ATOM 621 C CA . LEU A 1 76 ? 1.019 4.074 12.215 1.00 84.00 76 LEU A CA 1
ATOM 622 C C . LEU A 1 76 ? -0.187 4.629 12.982 1.00 84.00 76 LEU A C 1
ATOM 624 O O . LEU A 1 76 ? -1.164 5.097 12.396 1.00 84.00 76 LEU A O 1
ATOM 628 N N . VAL A 1 77 ? -0.131 4.496 14.303 1.00 84.50 77 VAL A N 1
ATOM 629 C CA . VAL A 1 77 ? -1.075 5.019 15.280 1.00 84.50 77 VAL A CA 1
ATOM 630 C C . VAL A 1 77 ? -0.329 5.240 16.592 1.00 84.50 77 VAL A C 1
ATOM 632 O O . VAL A 1 77 ? 0.620 4.525 16.895 1.00 84.50 77 VAL A O 1
ATOM 635 N N . LEU A 1 78 ? -0.806 6.171 17.420 1.00 87.75 78 LEU A N 1
ATOM 636 C CA . LEU A 1 78 ? -0.252 6.372 18.761 1.00 87.75 78 LEU A CA 1
ATOM 637 C C . LEU A 1 78 ? -0.253 5.047 19.562 1.00 87.75 78 LEU A C 1
ATOM 639 O O . LEU A 1 78 ? -1.294 4.376 19.599 1.00 87.75 78 LEU A O 1
ATOM 643 N N . PRO A 1 79 ? 0.829 4.690 20.282 1.00 85.81 79 PRO A N 1
ATOM 644 C CA . PRO A 1 79 ? 0.928 3.408 20.995 1.00 85.81 79 PRO A CA 1
ATOM 645 C C . PRO A 1 79 ? -0.215 3.158 21.990 1.00 85.81 79 PRO A C 1
ATOM 647 O O . PRO A 1 79 ? -0.724 2.045 22.137 1.00 85.81 79 PRO A O 1
ATOM 650 N N . THR A 1 80 ? -0.686 4.220 22.646 1.00 85.56 80 THR A N 1
ATOM 651 C CA . THR A 1 80 ? -1.822 4.172 23.580 1.00 85.56 80 THR A CA 1
ATOM 652 C C . THR A 1 80 ? -3.141 3.828 22.886 1.00 85.56 80 THR A C 1
ATOM 654 O O . THR A 1 80 ? -3.988 3.136 23.459 1.00 85.56 80 THR A O 1
ATOM 657 N N . PHE A 1 81 ? -3.325 4.292 21.648 1.00 84.81 81 PHE A N 1
ATOM 658 C CA . PHE A 1 81 ? -4.463 3.925 20.815 1.00 84.81 81 PHE A CA 1
ATOM 659 C C . PHE A 1 81 ? -4.347 2.470 20.363 1.00 84.81 81 PHE A C 1
ATOM 661 O O . PHE A 1 81 ? -5.325 1.725 20.457 1.00 84.81 81 PHE A O 1
ATOM 668 N N . GLU A 1 82 ? -3.159 2.045 19.927 1.00 86.94 82 GLU A N 1
ATOM 669 C CA . GLU A 1 82 ? -2.937 0.683 19.450 1.00 86.94 82 GLU A CA 1
ATOM 670 C C . GLU A 1 82 ? -3.255 -0.367 20.515 1.00 86.94 82 GLU A C 1
ATOM 672 O O . GLU A 1 82 ? -4.035 -1.282 20.249 1.00 86.94 82 GLU A O 1
ATOM 677 N N . GLN A 1 83 ? -2.734 -0.209 21.733 1.00 87.69 83 GLN A N 1
ATOM 678 C CA . GLN A 1 83 ? -2.989 -1.143 22.835 1.00 87.69 83 GLN A CA 1
ATOM 679 C C . GLN A 1 83 ? -4.492 -1.341 23.082 1.00 87.69 83 GLN A C 1
ATOM 681 O O . GLN A 1 83 ? -4.977 -2.465 23.242 1.00 87.69 83 GLN A O 1
ATOM 686 N N . ARG A 1 84 ? -5.262 -0.248 23.056 1.00 84.62 84 ARG A N 1
ATOM 687 C CA . ARG A 1 84 ? -6.720 -0.290 23.238 1.00 84.62 84 ARG A CA 1
ATOM 688 C C . ARG A 1 84 ? -7.417 -0.951 22.056 1.00 84.62 84 ARG A C 1
ATOM 690 O O . ARG A 1 84 ? -8.284 -1.801 22.257 1.00 84.62 84 ARG A O 1
ATOM 697 N N . ALA A 1 85 ? -7.038 -0.587 20.834 1.00 85.50 85 ALA A N 1
ATOM 698 C CA . ALA A 1 85 ? -7.597 -1.171 19.622 1.00 85.50 85 ALA A CA 1
ATOM 699 C C . ALA A 1 85 ? -7.333 -2.684 19.555 1.00 85.50 85 ALA A C 1
ATOM 701 O O . ALA A 1 85 ? -8.238 -3.450 19.223 1.00 85.50 85 ALA A O 1
ATOM 702 N N . GLN A 1 86 ? -6.133 -3.131 19.932 1.00 87.12 86 GLN A N 1
ATOM 703 C CA . GLN A 1 86 ? -5.770 -4.544 20.006 1.00 87.12 86 GLN A CA 1
ATOM 704 C C . GLN A 1 86 ? -6.572 -5.285 21.081 1.00 87.12 86 GLN A C 1
ATOM 706 O O . GLN A 1 86 ? -7.036 -6.395 20.824 1.00 87.12 86 GLN A O 1
ATOM 711 N N . HIS A 1 87 ? -6.801 -4.674 22.248 1.00 87.50 87 HIS A N 1
ATOM 712 C CA . HIS A 1 87 ? -7.636 -5.263 23.297 1.00 87.50 87 HIS A CA 1
ATOM 713 C C . HIS A 1 87 ? -9.093 -5.460 22.840 1.00 87.50 87 HIS A C 1
ATOM 715 O O . HIS A 1 87 ? -9.653 -6.545 22.994 1.00 87.50 87 HIS A O 1
ATOM 721 N N . LEU A 1 88 ? -9.690 -4.446 22.201 1.00 86.12 88 LEU A N 1
ATOM 722 C CA . LEU A 1 88 ? -11.041 -4.539 21.627 1.00 86.12 88 LEU A CA 1
ATOM 723 C C . LEU A 1 88 ? -11.114 -5.546 20.473 1.00 86.12 88 LEU A C 1
ATOM 725 O O . LEU A 1 88 ? -12.091 -6.267 20.314 1.00 86.12 88 LEU A O 1
ATOM 729 N N . TYR A 1 89 ? -10.073 -5.632 19.656 1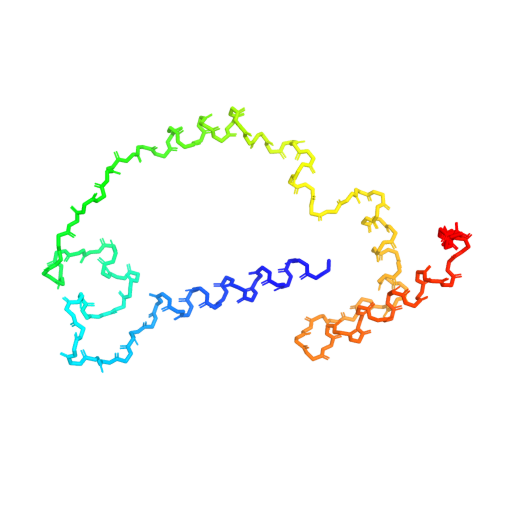.00 87.06 89 TYR A N 1
ATOM 730 C CA . TYR A 1 89 ? -10.021 -6.618 18.585 1.00 87.06 89 TYR A CA 1
ATOM 731 C C . TYR A 1 89 ? -9.843 -8.052 19.106 1.00 87.06 89 TYR A C 1
ATOM 733 O O . TYR A 1 89 ? -10.398 -8.998 18.543 1.00 87.06 89 TYR A O 1
ATOM 741 N N . ALA A 1 90 ? -9.107 -8.224 20.207 1.00 87.38 90 ALA A N 1
ATOM 742 C CA . ALA A 1 90 ? -8.970 -9.503 20.889 1.00 87.38 90 ALA A CA 1
ATOM 743 C C . ALA A 1 90 ? -10.298 -9.965 21.505 1.00 87.38 90 ALA A C 1
ATOM 745 O O . ALA A 1 90 ? -10.626 -11.146 21.390 1.00 87.38 90 ALA A O 1
ATOM 746 N N . SER A 1 91 ? -11.098 -9.055 22.076 1.00 86.81 91 SER A N 1
ATOM 747 C CA . SER A 1 91 ? -12.430 -9.402 22.597 1.00 86.81 91 SER A CA 1
ATOM 748 C C . SER A 1 91 ? -13.403 -9.842 21.494 1.00 86.81 91 SER A C 1
ATOM 750 O O . SER A 1 91 ? -14.255 -10.696 21.728 1.00 86.81 91 SER A O 1
ATOM 752 N N . LEU A 1 92 ? -13.208 -9.365 20.261 1.00 84.75 92 LEU A N 1
ATOM 753 C CA . LEU A 1 92 ? -13.925 -9.823 19.063 1.00 84.75 92 LEU A CA 1
ATOM 754 C C . LEU A 1 92 ? -13.414 -11.165 18.501 1.00 84.75 92 LEU A C 1
ATOM 756 O O . LEU A 1 92 ? -13.876 -11.592 17.447 1.00 84.75 92 LEU A O 1
ATOM 760 N N . ARG A 1 93 ? -12.479 -11.844 19.184 1.00 86.75 93 ARG A N 1
ATOM 761 C CA . ARG A 1 93 ? -11.814 -13.089 18.745 1.00 86.75 93 ARG A CA 1
ATOM 762 C C . ARG A 1 93 ? -10.946 -12.950 17.487 1.00 86.75 93 ARG A C 1
ATOM 764 O O . ARG A 1 93 ? -10.742 -13.932 16.780 1.00 86.75 93 ARG A O 1
ATOM 771 N N . LYS A 1 94 ? -10.392 -11.760 17.225 1.00 83.62 94 LYS A N 1
ATOM 772 C CA . LYS A 1 94 ? -9.448 -11.501 16.117 1.00 83.62 94 LYS A CA 1
ATOM 773 C C . LYS A 1 94 ? -9.955 -11.999 14.743 1.00 83.62 94 LYS A C 1
ATOM 775 O O . LYS A 1 94 ? -9.290 -12.817 14.103 1.00 83.62 94 LYS A O 1
ATOM 780 N N . PRO A 1 95 ? -11.128 -11.535 14.280 1.00 85.44 95 PRO A N 1
ATOM 781 C CA . PRO A 1 95 ? -11.708 -11.976 13.014 1.00 85.44 95 PRO A CA 1
ATOM 782 C C . PRO A 1 95 ? -10.782 -11.650 11.838 1.00 85.44 95 PRO A C 1
ATOM 784 O O . PRO A 1 95 ? -10.304 -10.527 11.725 1.00 85.44 95 PRO A O 1
ATOM 787 N N . LYS A 1 96 ? -10.546 -12.606 10.932 1.00 85.06 96 LYS A N 1
ATOM 788 C CA . LYS A 1 96 ? -9.690 -12.384 9.755 1.00 85.06 96 LYS A CA 1
ATOM 789 C C . LYS A 1 96 ? -10.197 -11.190 8.938 1.00 85.06 96 LYS A C 1
ATOM 791 O O . LYS A 1 96 ? -11.358 -11.176 8.528 1.00 85.06 96 LYS A O 1
ATOM 796 N N . VAL A 1 97 ? -9.317 -10.224 8.676 1.00 83.88 97 VAL A N 1
ATOM 797 C CA . VAL A 1 97 ? -9.611 -9.046 7.851 1.00 83.88 97 VAL A CA 1
ATOM 798 C C . VAL A 1 97 ? -9.415 -9.390 6.370 1.00 83.88 97 VAL A C 1
ATOM 800 O O . VAL A 1 97 ? -8.353 -9.863 5.975 1.00 83.88 97 VAL A O 1
ATOM 803 N N . SER A 1 98 ? -10.456 -9.176 5.573 1.00 86.12 98 SER A N 1
ATOM 804 C CA . SER A 1 98 ? -10.485 -9.232 4.108 1.00 86.12 98 SER A CA 1
ATOM 805 C C . SER A 1 98 ? -11.321 -8.062 3.585 1.00 86.12 98 SER A C 1
ATOM 807 O O . SER A 1 98 ? -11.951 -7.370 4.383 1.00 86.12 98 SER A O 1
ATOM 809 N N . SER A 1 99 ? -11.396 -7.861 2.265 1.00 84.31 99 SER A N 1
ATOM 810 C CA . SER A 1 99 ? -12.265 -6.834 1.661 1.00 84.31 99 SER A CA 1
ATOM 811 C C . SER A 1 99 ? -13.706 -6.895 2.175 1.00 84.31 99 SER A C 1
ATOM 813 O O . SER A 1 99 ? -14.314 -5.862 2.446 1.00 84.31 99 SER A O 1
ATOM 815 N N . ASP A 1 100 ? -14.219 -8.110 2.368 1.00 87.19 100 ASP A N 1
ATOM 816 C CA . ASP A 1 100 ? -15.619 -8.355 2.720 1.00 87.19 100 ASP A CA 1
ATOM 817 C C . ASP A 1 100 ? -15.865 -8.245 4.229 1.00 87.19 100 ASP A C 1
ATOM 819 O O . ASP A 1 100 ? -16.934 -7.825 4.674 1.00 87.19 100 ASP A O 1
ATOM 823 N N . SER A 1 101 ? -14.874 -8.616 5.048 1.00 87.62 101 SER A N 1
ATOM 824 C CA . SER A 1 101 ? -14.998 -8.571 6.507 1.00 87.62 101 SER A CA 1
ATOM 825 C C . SER A 1 101 ? -14.526 -7.248 7.108 1.00 87.62 101 SER A C 1
ATOM 827 O O . SER A 1 101 ? -14.936 -6.912 8.219 1.00 87.62 101 SER A O 1
ATOM 829 N N . PHE A 1 102 ? -13.705 -6.477 6.389 1.00 86.50 102 PHE A N 1
ATOM 830 C CA . PHE A 1 102 ? -13.041 -5.276 6.892 1.00 86.50 102 PHE A CA 1
ATOM 831 C C . PHE A 1 102 ? -14.019 -4.284 7.516 1.00 86.50 102 PHE A C 1
ATOM 833 O O . PHE A 1 102 ? -13.865 -3.918 8.684 1.00 86.50 102 PHE A O 1
ATOM 840 N N . TRP A 1 103 ? -15.051 -3.883 6.767 1.00 88.50 103 TRP A N 1
ATOM 841 C CA . TRP A 1 103 ? -16.006 -2.891 7.255 1.00 88.50 103 TRP A CA 1
ATOM 842 C C . TRP A 1 103 ? -16.782 -3.380 8.472 1.00 88.50 103 TRP A C 1
ATOM 844 O O . TRP A 1 103 ? -16.979 -2.622 9.420 1.00 88.50 103 TRP A O 1
ATOM 854 N N . ASN A 1 104 ? -17.161 -4.656 8.486 1.00 89.12 104 ASN A N 1
ATOM 855 C CA . ASN A 1 104 ? -17.870 -5.252 9.613 1.00 89.12 104 ASN A CA 1
ATOM 856 C C . ASN A 1 104 ? -16.999 -5.253 10.875 1.00 89.12 104 ASN A C 1
ATOM 858 O O . ASN A 1 104 ? -17.441 -4.809 11.933 1.00 89.12 104 ASN A O 1
ATOM 862 N N . VAL A 1 105 ? -15.736 -5.670 10.751 1.00 87.44 105 VAL A N 1
ATOM 863 C CA . VAL A 1 105 ? -14.764 -5.660 11.852 1.00 87.44 105 VAL A CA 1
ATOM 864 C C . VAL A 1 105 ? -14.520 -4.237 12.357 1.00 87.44 105 VAL A C 1
ATOM 866 O O . VAL A 1 105 ? -14.550 -3.999 13.566 1.00 87.44 105 VAL A O 1
ATOM 869 N N . TYR A 1 106 ? -14.336 -3.276 11.450 1.00 86.56 106 TYR A N 1
ATOM 870 C CA . TYR A 1 106 ? -14.153 -1.868 11.797 1.00 86.56 106 TYR A CA 1
ATOM 871 C C . TYR A 1 106 ? -15.354 -1.305 12.568 1.00 86.56 106 TYR A C 1
ATOM 873 O O . TYR A 1 106 ? -15.184 -0.696 13.627 1.00 86.56 106 TYR A O 1
ATOM 881 N N . LEU A 1 107 ? -16.575 -1.546 12.082 1.00 88.38 107 LEU A N 1
ATOM 882 C CA . LEU A 1 107 ? -17.801 -1.084 12.732 1.00 88.38 107 LEU A CA 1
ATOM 883 C C . LEU A 1 107 ? -18.001 -1.732 14.106 1.00 88.38 107 LEU A C 1
ATOM 885 O O . LEU A 1 107 ? -18.428 -1.048 15.036 1.00 88.38 107 LEU A O 1
ATOM 889 N N . CYS A 1 108 ? -17.664 -3.015 14.269 1.00 86.75 108 CYS A N 1
ATOM 890 C CA . CYS A 1 108 ? -17.690 -3.686 15.569 1.00 86.75 108 CYS A CA 1
ATOM 891 C C . CYS A 1 108 ? -16.748 -3.010 16.574 1.00 86.75 108 CYS A C 1
ATOM 893 O O . CYS A 1 108 ? -17.184 -2.662 17.672 1.00 86.75 108 CYS A O 1
ATOM 895 N N . ILE A 1 109 ? -15.494 -2.748 16.189 1.00 85.50 109 ILE A N 1
ATOM 896 C CA . ILE A 1 109 ? -14.524 -2.058 17.054 1.00 85.50 109 ILE A CA 1
ATOM 897 C C . ILE A 1 109 ? -15.002 -0.634 17.371 1.00 85.50 109 ILE A C 1
ATOM 899 O O . ILE A 1 109 ? -14.991 -0.230 18.532 1.00 85.50 109 ILE A O 1
ATOM 903 N N . SER A 1 110 ? -15.475 0.111 16.367 1.00 84.44 110 SER A N 1
ATOM 904 C CA . SER A 1 110 ? -15.991 1.478 16.526 1.00 84.44 110 SER A CA 1
ATOM 905 C C . SER A 1 110 ? -17.174 1.544 17.501 1.00 84.44 110 SER A C 1
ATOM 907 O O . SER A 1 110 ? -17.228 2.418 18.368 1.00 84.44 110 SER A O 1
ATOM 909 N N . ARG A 1 111 ? -18.097 0.575 17.428 1.00 85.50 111 ARG A N 1
ATOM 910 C CA . ARG A 1 111 ? -19.211 0.446 18.379 1.00 85.50 111 ARG A CA 1
ATOM 911 C C . ARG A 1 111 ? -18.707 0.156 19.789 1.00 85.50 111 ARG A C 1
ATOM 913 O O . ARG A 1 111 ? -19.086 0.877 20.707 1.00 85.50 111 ARG A O 1
ATOM 920 N N . CYS A 1 112 ? -17.824 -0.829 19.969 1.00 79.88 112 CYS A N 1
ATOM 921 C CA . CYS A 1 112 ? -17.229 -1.117 21.279 1.00 79.88 112 CYS A CA 1
ATOM 922 C C . CYS A 1 112 ? -16.521 0.106 21.874 1.00 79.88 112 CYS A C 1
ATOM 924 O O . CYS A 1 112 ? -16.552 0.322 23.084 1.00 79.88 112 CYS A O 1
ATOM 926 N N . TRP A 1 113 ? -15.923 0.934 21.020 1.00 80.38 113 TRP A N 1
ATOM 927 C CA . TRP A 1 113 ? -15.249 2.147 21.445 1.00 80.38 113 TRP A CA 1
ATOM 928 C C . TRP A 1 113 ? -16.227 3.248 21.878 1.00 80.38 113 TRP A C 1
ATOM 930 O O . TRP A 1 113 ? -16.008 3.872 22.913 1.00 80.38 113 TRP A O 1
ATOM 940 N N . ARG A 1 114 ? -17.354 3.420 21.172 1.00 75.38 114 ARG A N 1
ATOM 941 C CA . ARG A 1 114 ? -18.437 4.356 21.544 1.00 75.38 114 ARG A CA 1
ATOM 942 C C . ARG A 1 114 ? -19.121 4.028 22.873 1.00 75.38 114 ARG A C 1
ATOM 944 O O . ARG A 1 114 ? -19.527 4.945 23.575 1.00 75.38 114 ARG A O 1
ATOM 951 N N . TYR A 1 115 ? -19.243 2.748 23.223 1.00 68.31 115 TYR A N 1
ATOM 952 C CA . TYR A 1 115 ? -19.788 2.319 24.522 1.00 68.31 115 TYR A CA 1
ATOM 953 C C . TYR A 1 115 ? -18.748 2.342 25.653 1.00 68.31 115 TYR A C 1
ATOM 955 O O . TYR A 1 115 ? 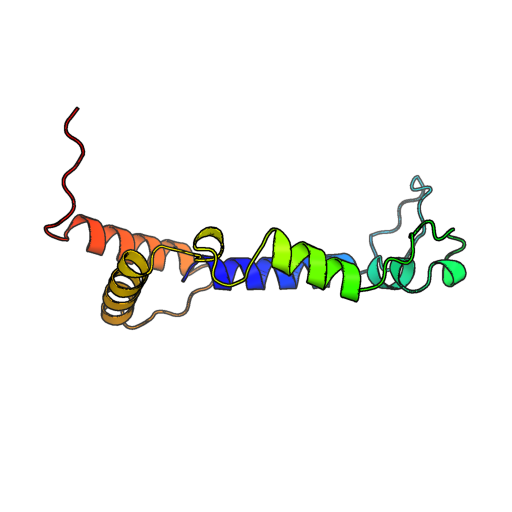-19.076 2.093 26.813 1.00 68.31 115 TYR A O 1
ATOM 963 N N . SER A 1 116 ? -17.489 2.652 25.338 1.00 63.97 116 SER A N 1
ATOM 964 C CA . SER A 1 116 ? -16.442 2.822 26.336 1.00 63.97 116 SER A CA 1
ATOM 965 C C . SER A 1 116 ? -16.636 4.148 27.075 1.00 63.97 116 SER A C 1
ATOM 967 O O . SER A 1 116 ? -16.815 5.193 26.452 1.00 63.97 116 SER A O 1
ATOM 969 N N . LYS A 1 117 ? -16.531 4.118 28.410 1.00 59.34 117 LYS A N 1
ATOM 970 C CA . LYS A 1 117 ? -16.733 5.235 29.367 1.00 59.34 117 LYS A CA 1
ATOM 971 C C . LYS A 1 117 ? -15.896 6.509 29.111 1.00 59.34 117 LYS A C 1
ATOM 973 O O . LYS A 1 117 ? -15.993 7.469 29.867 1.00 59.34 117 LYS A O 1
ATOM 978 N N . TRP A 1 118 ? -15.053 6.497 28.084 1.00 54.62 118 TRP A N 1
ATOM 979 C CA . TRP A 1 118 ? -14.028 7.487 27.769 1.00 54.62 118 TRP A CA 1
ATOM 980 C C . TRP A 1 118 ? -14.379 8.368 26.566 1.00 54.62 118 TRP A C 1
ATOM 982 O O . TRP A 1 118 ? -13.709 9.374 26.348 1.00 54.62 118 TRP A O 1
ATOM 992 N N . TRP A 1 119 ? -15.416 8.027 25.792 1.00 52.34 119 TRP A N 1
ATOM 993 C CA . TRP A 1 119 ? -15.928 8.917 24.752 1.00 52.34 119 TRP A CA 1
ATOM 994 C C . TRP A 1 119 ? -16.768 10.022 25.400 1.00 52.34 119 TRP A C 1
ATOM 996 O O . TRP A 1 119 ? -17.944 9.826 25.707 1.00 52.34 119 TRP A O 1
ATOM 1006 N N . LYS A 1 120 ? -16.166 11.195 25.617 1.00 55.41 120 LYS A N 1
ATOM 1007 C CA . LYS A 1 120 ? -16.940 12.427 25.776 1.00 55.41 120 LYS A CA 1
ATOM 1008 C C . LYS A 1 120 ? -17.112 13.030 24.383 1.00 55.41 120 LYS A C 1
ATOM 1010 O O . LYS A 1 120 ? -16.097 13.381 23.782 1.00 55.41 120 LYS A O 1
ATOM 1015 N N . PRO A 1 121 ? -18.337 13.136 23.839 1.00 54.34 121 PRO A N 1
ATOM 1016 C CA . PRO A 1 121 ? -18.529 13.969 22.664 1.00 54.34 121 PRO A CA 1
ATOM 1017 C C . PRO A 1 121 ? -18.070 15.382 23.037 1.00 54.34 121 PRO A C 1
ATOM 1019 O O . PRO A 1 121 ? -18.394 15.860 24.127 1.00 54.34 121 PRO A O 1
ATOM 1022 N N . ALA A 1 122 ? -17.279 16.021 22.175 1.00 50.75 122 ALA A N 1
ATOM 1023 C CA . ALA A 1 122 ? -17.055 17.454 22.286 1.00 50.75 122 ALA A CA 1
ATOM 1024 C C . ALA A 1 122 ? -18.441 18.113 22.218 1.00 50.75 122 ALA A C 1
ATOM 1026 O O . ALA A 1 122 ? -19.092 18.074 21.175 1.00 50.75 122 ALA A O 1
ATOM 1027 N N . MET A 1 123 ? -18.939 18.581 23.364 1.00 43.31 123 MET A N 1
ATOM 1028 C CA . MET A 1 123 ? -20.152 19.386 23.430 1.00 43.31 123 MET A CA 1
ATOM 1029 C C . MET A 1 123 ? -19.849 20.688 22.689 1.00 43.31 123 MET A C 1
ATOM 1031 O O . MET A 1 123 ? -18.956 21.426 23.103 1.00 43.31 123 MET A O 1
ATOM 1035 N N . THR A 1 124 ? -20.531 20.886 21.560 1.00 49.72 124 THR A N 1
ATOM 1036 C CA . THR A 1 124 ? -20.771 22.198 20.938 1.00 49.72 124 THR A CA 1
ATOM 1037 C C . THR A 1 124 ? -21.399 23.162 21.922 1.00 49.72 124 THR A C 1
ATOM 1039 O O . THR A 1 124 ? -22.277 22.693 22.686 1.00 49.72 124 THR A O 1
#

Sequence (124 aa):
LAIPWLQAELDAWLRRRNHNAPRRDKNKILPHGIPAIIHAKPHEYNSLDFKLPVPSELFDEVEAIYAPSEHPVFDLVLPTFEQRAQHLYASLRKPKVSSDSFWNVYLCISRCWRYSKWWKPAMT